Protein AF-A0A4V3JXU7-F1 (afdb_monomer)

Organism: NCBI:txid1193500

Mean predicted aligned error: 5.91 Å

Secondary structure (DSSP, 8-state):
---SEEEEES--TT--HHHHHHHHTTTS-EEEEEEEE-TTT--EEEEEEEEESSHHHHHHHHHHHTT-EETTEE-EEEE----------

Foldseek 3Di:
DQAQKKKKAPADQPDDQVNVCVVLCVLHAWPDKAFDADPPPRTGPRMIMTGGPDSSSLVVCQVPQQQDQDPNTGMHMDGDPPPPPDDDD

InterPro domains:
  IPR000504 RNA recognition motif domain [PF00076] (6-76)
  IPR000504 RNA recognition motif domain [PS50102] (4-82)
  IPR000504 RNA recognition motif domain [SM00360] (5-78)
  IPR003954 RNA recognition motif domain, eukaryotic-type [SM00361] (5-78)
  IPR012677 Nucleotide-binding alpha-beta plait domain superfamily [G3DSA:3.30.70.330] (1-89)
  IPR035979 RNA-binding domain superfamily [SSF54928] (2-84)
  IPR052462 SRA stem-loop-interacting RNA-binding protein/Glycine-rich RNA-binding-like [PTHR48027] (2-84)

Nearest PDB structures (foldseek):
  5mmm-assembly1_v  TM=9.417E-01  e=1.411E-10  Spinacia oleracea
  4fxv-assembly1_A  TM=9.446E-01  e=1.411E-10  Homo sapiens
  7vpx-assembly1_O  TM=8.891E-01  e=1.234E-10  Homo sapiens
  4ed5-assembly1_A  TM=9.632E-01  e=5.054E-10  Homo sapiens
  4pkd-assembly1_B  TM=8.891E-01  e=1.509E-10  Sus scrofa

Sequence (89 aa):
MSSKKIYVGNLKFSLKEENIRQIFSVYGAIQDLKMIYDRETGNFRGFAFITYASNEAAEDAVAQMNGQEVDGRNLKVTFAEDKRKEKQP

Structure (mmCIF, N/CA/C/O backbone):
data_AF-A0A4V3JXU7-F1
#
_entry.id   AF-A0A4V3JXU7-F1
#
loop_
_atom_site.group_PDB
_atom_site.id
_atom_site.type_symbol
_atom_site.label_atom_id
_atom_site.label_alt_id
_atom_site.label_comp_id
_atom_site.label_asym_id
_atom_site.label_entity_id
_atom_site.label_seq_id
_atom_site.pdbx_PDB_ins_code
_atom_site.Cartn_x
_atom_site.Cartn_y
_atom_site.Cartn_z
_atom_site.occupancy
_atom_site.B_iso_or_equiv
_atom_site.auth_seq_id
_atom_site.auth_comp_id
_atom_site.auth_asym_id
_atom_site.auth_atom_id
_atom_site.pdbx_PDB_model_num
ATOM 1 N N . MET A 1 1 ? -6.307 9.591 15.702 1.00 45.38 1 MET A N 1
ATOM 2 C CA . MET A 1 1 ? -6.192 10.022 14.291 1.00 45.38 1 MET A CA 1
ATOM 3 C C . MET A 1 1 ? -6.145 8.749 13.464 1.00 45.38 1 MET A C 1
ATOM 5 O O . MET A 1 1 ? -5.056 8.256 13.218 1.00 45.38 1 MET A O 1
ATOM 9 N N . SER A 1 2 ? -7.296 8.176 13.121 1.00 58.78 2 SER A N 1
ATOM 10 C CA . SER A 1 2 ? -7.337 6.965 12.292 1.00 58.78 2 SER A CA 1
ATOM 11 C C . SER A 1 2 ? -7.674 7.396 10.867 1.00 58.78 2 SER A C 1
ATOM 13 O O . SER A 1 2 ? -8.669 8.092 10.648 1.00 58.78 2 SER A O 1
ATOM 15 N N . SER A 1 3 ? -6.784 7.082 9.925 1.00 78.94 3 SER A N 1
ATOM 16 C CA . SER A 1 3 ? -6.976 7.347 8.498 1.00 78.94 3 SER A CA 1
ATOM 17 C C . SER A 1 3 ? -7.490 6.080 7.832 1.00 78.94 3 SER A C 1
ATOM 19 O O . SER A 1 3 ? -6.874 5.027 7.947 1.00 78.94 3 SER A O 1
ATOM 21 N N . LYS A 1 4 ? -8.558 6.196 7.038 1.00 89.62 4 LYS A N 1
ATOM 22 C CA . LYS A 1 4 ? -9.077 5.091 6.208 1.00 89.62 4 LYS A CA 1
ATOM 23 C C . LYS A 1 4 ? -8.150 4.717 5.052 1.00 89.62 4 LYS A C 1
ATOM 25 O O . LYS A 1 4 ? -8.380 3.734 4.355 1.00 89.62 4 LYS A O 1
ATOM 30 N N . LYS A 1 5 ? -7.147 5.552 4.794 1.00 91.75 5 LYS A N 1
ATOM 31 C CA . LYS A 1 5 ? -6.235 5.427 3.671 1.00 91.75 5 LYS A CA 1
ATOM 32 C C . LYS A 1 5 ? -4.896 4.885 4.135 1.00 91.75 5 LYS A C 1
ATOM 34 O O . LYS A 1 5 ? -4.302 5.412 5.074 1.00 91.75 5 LYS A O 1
ATOM 39 N N . ILE A 1 6 ? -4.406 3.884 3.425 1.00 92.94 6 ILE A N 1
ATOM 40 C CA . ILE A 1 6 ? -3.120 3.240 3.652 1.00 92.94 6 ILE A CA 1
ATOM 41 C C . ILE A 1 6 ? -2.230 3.409 2.421 1.00 92.94 6 ILE A C 1
ATOM 43 O O . ILE A 1 6 ? -2.694 3.512 1.283 1.00 92.94 6 ILE A O 1
ATOM 47 N N . TYR A 1 7 ? -0.935 3.472 2.671 1.00 93.12 7 TYR A N 1
ATOM 48 C CA . TYR A 1 7 ? 0.129 3.390 1.690 1.00 93.12 7 TYR A CA 1
ATOM 49 C C . TYR A 1 7 ? 0.673 1.965 1.698 1.00 93.12 7 TYR A C 1
ATOM 51 O O . TYR A 1 7 ? 0.969 1.429 2.762 1.00 93.12 7 TYR A O 1
ATOM 59 N N . VAL A 1 8 ? 0.827 1.380 0.515 1.00 93.12 8 VAL A N 1
ATOM 60 C CA . VAL A 1 8 ? 1.404 0.053 0.307 1.00 93.12 8 VAL A CA 1
ATOM 61 C C . VAL A 1 8 ? 2.592 0.204 -0.631 1.00 93.12 8 VAL A C 1
ATOM 63 O O . VAL A 1 8 ? 2.425 0.539 -1.799 1.00 93.12 8 VAL A O 1
ATOM 66 N N . GLY A 1 9 ? 3.797 -0.024 -0.126 1.00 92.56 9 GLY A N 1
ATOM 67 C CA . GLY A 1 9 ? 5.050 0.085 -0.864 1.00 92.56 9 GLY A CA 1
ATOM 68 C C . GLY A 1 9 ? 5.837 -1.218 -0.904 1.00 92.56 9 GLY A C 1
ATOM 69 O O . GLY A 1 9 ? 5.495 -2.195 -0.241 1.00 92.56 9 GLY A O 1
ATOM 70 N N . ASN A 1 10 ? 6.928 -1.195 -1.673 1.00 91.50 10 ASN A N 1
ATOM 71 C CA . ASN A 1 10 ? 7.775 -2.356 -1.963 1.00 91.50 10 ASN A CA 1
ATOM 72 C C . ASN A 1 10 ? 7.042 -3.489 -2.708 1.00 91.50 10 ASN A C 1
ATOM 74 O O . ASN A 1 10 ? 7.402 -4.661 -2.619 1.00 91.50 10 ASN A O 1
ATOM 78 N N . LEU A 1 11 ? 6.012 -3.123 -3.474 1.00 89.38 11 LEU A N 1
ATOM 79 C CA . LEU A 1 11 ? 5.271 -4.045 -4.321 1.00 89.38 11 LEU A CA 1
ATOM 80 C C . LEU A 1 11 ? 6.111 -4.440 -5.539 1.00 89.38 11 LEU A C 1
ATOM 82 O O . LEU A 1 11 ? 6.925 -3.669 -6.058 1.00 89.38 11 LEU A O 1
ATOM 86 N N . LYS A 1 12 ? 5.892 -5.657 -6.031 1.00 86.81 12 LYS A N 1
ATOM 87 C CA . LYS A 1 12 ? 6.497 -6.123 -7.277 1.00 86.81 12 LYS A CA 1
ATOM 88 C C . LYS A 1 12 ? 5.914 -5.378 -8.475 1.00 86.81 12 LYS A C 1
ATOM 90 O O . LYS A 1 12 ? 4.712 -5.144 -8.544 1.00 86.81 12 LYS A O 1
ATOM 95 N N . PHE A 1 13 ? 6.762 -5.057 -9.450 1.00 86.44 13 PHE A N 1
ATOM 96 C CA . PHE A 1 13 ? 6.362 -4.321 -10.655 1.00 86.44 13 PHE A CA 1
ATOM 97 C C . PHE A 1 13 ? 5.342 -5.064 -11.530 1.00 86.44 13 PHE A C 1
ATOM 99 O O . PHE A 1 13 ? 4.640 -4.434 -12.310 1.00 86.44 13 PHE A O 1
ATOM 106 N N . SER A 1 14 ? 5.242 -6.389 -11.382 1.00 86.06 14 SER A N 1
ATOM 107 C CA . SER A 1 14 ? 4.257 -7.223 -12.075 1.00 86.06 14 SER A CA 1
ATOM 108 C C . SER A 1 14 ? 2.887 -7.267 -11.395 1.00 86.06 14 SER A C 1
ATOM 110 O O . SER A 1 14 ? 1.956 -7.816 -11.981 1.00 86.06 14 SER A O 1
ATOM 112 N N . LEU A 1 15 ? 2.753 -6.751 -10.164 1.00 86.31 15 LEU A N 1
ATOM 113 C CA . LEU A 1 15 ? 1.463 -6.720 -9.477 1.00 86.31 15 LEU A CA 1
ATOM 114 C C . LEU A 1 15 ? 0.543 -5.711 -10.149 1.00 86.31 15 LEU A C 1
ATOM 116 O O . LEU A 1 15 ? 0.950 -4.592 -10.460 1.00 86.31 15 LEU A O 1
ATOM 120 N N . LYS A 1 16 ? -0.710 -6.119 -10.337 1.00 87.94 16 LYS A N 1
ATOM 121 C CA . LYS A 1 16 ? -1.780 -5.275 -10.858 1.00 87.94 16 LYS A CA 1
ATOM 122 C C . LYS A 1 16 ? -2.729 -4.863 -9.744 1.00 87.94 16 LYS A C 1
ATOM 124 O O . LYS A 1 16 ? -2.704 -5.407 -8.639 1.00 87.94 16 LYS A O 1
ATOM 129 N N . GLU A 1 17 ? -3.602 -3.928 -10.084 1.00 89.38 17 GLU A N 1
ATOM 130 C CA . GLU A 1 17 ? -4.636 -3.412 -9.194 1.00 89.38 17 GLU A CA 1
ATOM 131 C C . GLU A 1 17 ? -5.482 -4.540 -8.609 1.00 89.38 17 GLU A C 1
ATOM 133 O O . GLU A 1 17 ? -5.693 -4.584 -7.403 1.00 89.38 17 GLU A O 1
ATOM 138 N N . GLU A 1 18 ? -5.880 -5.495 -9.446 1.00 90.88 18 GLU A N 1
ATOM 139 C CA . GLU A 1 18 ? -6.714 -6.629 -9.056 1.00 90.88 18 GLU A CA 1
ATOM 140 C C . GLU A 1 18 ? -6.036 -7.517 -8.004 1.00 90.88 18 GLU A C 1
ATOM 142 O O . GLU A 1 18 ? -6.662 -7.883 -7.013 1.00 90.88 18 GLU A O 1
ATOM 147 N N . ASN A 1 19 ? -4.729 -7.778 -8.147 1.00 90.25 19 ASN A N 1
ATOM 148 C CA . ASN A 1 19 ? -3.962 -8.553 -7.167 1.00 90.25 19 ASN A CA 1
ATOM 149 C C . ASN A 1 19 ? -3.917 -7.844 -5.813 1.00 90.25 19 ASN A C 1
ATOM 151 O O . ASN A 1 19 ? -4.172 -8.459 -4.781 1.00 90.25 19 ASN A O 1
ATOM 155 N N . ILE A 1 20 ? -3.609 -6.545 -5.820 1.00 90.50 20 ILE A N 1
ATOM 156 C CA . ILE A 1 20 ? -3.560 -5.734 -4.600 1.00 90.50 20 ILE A CA 1
ATOM 157 C C . ILE A 1 20 ? -4.953 -5.713 -3.967 1.00 90.50 20 ILE A C 1
ATOM 159 O O . ILE A 1 20 ? -5.104 -6.002 -2.784 1.00 90.50 20 ILE A O 1
ATOM 163 N N . ARG A 1 21 ? -5.992 -5.447 -4.759 1.00 92.50 21 ARG A N 1
ATOM 164 C CA . ARG A 1 21 ? -7.373 -5.425 -4.285 1.00 92.50 21 ARG A CA 1
ATOM 165 C C . ARG A 1 21 ? -7.757 -6.747 -3.637 1.00 92.50 21 ARG A C 1
ATOM 167 O O . ARG A 1 21 ? -8.321 -6.728 -2.555 1.00 92.50 21 ARG A O 1
ATOM 174 N N . GLN A 1 22 ? -7.414 -7.875 -4.249 1.00 91.38 22 GLN A N 1
ATOM 175 C CA . GLN A 1 22 ? -7.741 -9.196 -3.722 1.00 91.38 22 GLN A CA 1
ATOM 176 C C . GLN A 1 22 ? -7.014 -9.493 -2.403 1.00 91.38 22 GLN A C 1
ATOM 178 O O . GLN A 1 22 ? -7.643 -9.973 -1.465 1.00 91.38 22 GLN A O 1
ATOM 183 N N . ILE A 1 23 ? -5.723 -9.157 -2.307 1.00 89.75 23 ILE A N 1
ATOM 184 C CA . ILE A 1 23 ? -4.928 -9.337 -1.081 1.00 89.75 23 ILE A CA 1
ATOM 185 C C . ILE A 1 23 ? -5.496 -8.495 0.065 1.00 89.75 23 ILE A C 1
ATOM 187 O O . ILE A 1 23 ? -5.604 -8.969 1.188 1.00 89.75 23 ILE A O 1
ATOM 191 N N . PHE A 1 24 ? -5.870 -7.246 -0.213 1.00 91.12 24 PHE A N 1
ATOM 192 C CA . PHE A 1 24 ? -6.300 -6.299 0.813 1.00 91.12 24 PHE A CA 1
ATOM 193 C C . PHE A 1 24 ? -7.811 -6.353 1.110 1.00 91.12 24 PHE A C 1
ATOM 195 O O . PHE A 1 24 ? -8.243 -5.941 2.185 1.00 91.12 24 PHE A O 1
ATOM 202 N N . SER A 1 25 ? -8.626 -6.915 0.212 1.00 92.12 25 SER A N 1
ATOM 203 C CA . SER A 1 25 ? -10.079 -7.040 0.406 1.00 92.12 25 SER A CA 1
ATOM 204 C C . SER A 1 25 ? -10.458 -7.998 1.539 1.00 92.12 25 SER A C 1
ATOM 206 O O . SER A 1 25 ? -11.609 -7.979 1.971 1.00 92.12 25 SER A O 1
ATOM 208 N N . VAL A 1 26 ? -9.525 -8.825 2.023 1.00 92.44 26 VAL A N 1
ATOM 209 C CA . VAL A 1 26 ? -9.755 -9.728 3.165 1.00 92.44 26 VAL A CA 1
ATOM 210 C C . VAL A 1 26 ? -9.882 -8.972 4.491 1.00 92.44 26 VAL A C 1
ATOM 212 O O . VAL A 1 26 ? -10.551 -9.452 5.397 1.00 92.44 26 VAL A O 1
ATOM 215 N N . TYR A 1 27 ? -9.271 -7.786 4.593 1.00 92.00 27 TYR A N 1
ATOM 216 C CA . TYR A 1 27 ? -9.307 -6.943 5.795 1.00 92.00 27 TYR A CA 1
ATOM 217 C C . TYR A 1 27 ? -10.541 -6.040 5.835 1.00 92.00 27 TYR A C 1
ATOM 219 O O . TYR A 1 27 ? -10.985 -5.621 6.898 1.00 92.00 27 TYR A O 1
ATOM 227 N N . GLY A 1 28 ? -11.113 -5.728 4.671 1.00 91.75 28 GLY A N 1
ATOM 228 C CA . GLY A 1 28 ? -12.350 -4.968 4.587 1.00 91.75 28 GLY A CA 1
ATOM 229 C C . GLY A 1 28 ? -12.647 -4.433 3.194 1.00 91.75 28 GLY A C 1
ATOM 230 O O . GLY A 1 28 ? -11.903 -4.635 2.234 1.00 91.75 28 GLY A O 1
ATOM 231 N N . ALA A 1 29 ? -13.762 -3.712 3.089 1.00 93.31 29 ALA A N 1
ATOM 232 C CA . ALA A 1 29 ? -14.220 -3.147 1.827 1.00 93.31 29 ALA A CA 1
ATOM 233 C C . ALA A 1 29 ? -13.311 -1.997 1.357 1.00 93.31 29 ALA A C 1
ATOM 235 O O . ALA A 1 29 ? -13.191 -0.964 2.025 1.00 93.31 29 ALA A O 1
ATOM 236 N N . ILE A 1 30 ? -12.703 -2.168 0.181 1.00 93.50 30 ILE A N 1
ATOM 237 C CA . ILE A 1 30 ? -11.870 -1.157 -0.480 1.00 93.50 30 ILE A CA 1
ATOM 238 C C . ILE A 1 30 ? -12.765 -0.198 -1.273 1.00 93.50 30 ILE A C 1
ATOM 240 O O . ILE A 1 30 ? -13.413 -0.603 -2.240 1.00 93.50 30 ILE A O 1
ATOM 244 N N . GLN A 1 31 ? -12.750 1.077 -0.887 1.00 92.81 31 GLN A N 1
ATOM 245 C CA . GLN A 1 31 ? -13.454 2.169 -1.565 1.00 92.81 31 GLN A CA 1
ATOM 246 C C . GLN A 1 31 ? -12.695 2.684 -2.785 1.00 92.81 31 GLN A C 1
ATOM 248 O O . GLN A 1 31 ? -13.297 2.930 -3.822 1.00 92.81 31 GLN A O 1
ATOM 253 N N . ASP A 1 32 ? -11.381 2.859 -2.659 1.00 91.12 32 ASP A N 1
ATOM 254 C CA . ASP A 1 32 ? -10.543 3.406 -3.726 1.00 91.12 32 ASP A CA 1
ATOM 255 C C . ASP A 1 32 ? -9.178 2.725 -3.707 1.00 91.12 32 ASP A C 1
ATOM 257 O O . ASP A 1 32 ? -8.616 2.479 -2.638 1.00 91.12 32 ASP A O 1
ATOM 261 N N . LEU A 1 33 ? -8.642 2.422 -4.884 1.00 92.56 33 LEU A N 1
ATOM 262 C CA . LEU A 1 33 ? -7.304 1.874 -5.046 1.00 92.56 33 LEU A CA 1
ATOM 263 C C . LEU A 1 33 ? -6.598 2.685 -6.122 1.00 92.56 33 LEU A C 1
ATOM 265 O O . LEU A 1 33 ? -7.060 2.783 -7.252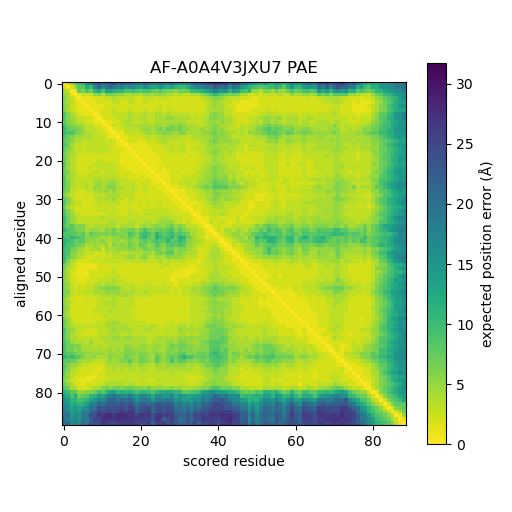 1.00 92.56 33 LEU A O 1
ATOM 269 N N . LYS A 1 34 ? -5.463 3.275 -5.760 1.00 91.19 34 LYS A N 1
ATOM 270 C CA . LYS A 1 34 ? -4.669 4.106 -6.654 1.00 91.19 34 LYS A CA 1
ATOM 271 C C . LYS A 1 34 ? -3.244 3.598 -6.745 1.00 91.19 34 LYS A C 1
ATOM 273 O O . LYS A 1 34 ? -2.433 3.815 -5.844 1.00 91.19 34 LYS A O 1
ATOM 278 N N . MET A 1 35 ? -2.916 2.978 -7.868 1.00 91.12 35 MET A N 1
ATOM 279 C CA . MET A 1 35 ? -1.544 2.604 -8.200 1.00 91.12 35 MET A CA 1
ATOM 280 C C . MET A 1 35 ? -0.779 3.791 -8.780 1.00 91.12 35 MET A C 1
ATOM 282 O O . MET A 1 35 ? -1.322 4.578 -9.557 1.00 91.12 35 MET A O 1
ATOM 286 N N . ILE A 1 36 ? 0.490 3.928 -8.394 1.00 88.94 36 ILE A N 1
ATOM 287 C CA . ILE A 1 36 ? 1.343 4.999 -8.897 1.00 88.94 36 ILE A CA 1
ATOM 288 C C . ILE A 1 36 ? 2.320 4.438 -9.921 1.00 88.94 36 ILE A C 1
ATOM 290 O O . ILE A 1 36 ? 3.170 3.598 -9.621 1.00 88.94 36 ILE A O 1
ATOM 294 N N . TYR A 1 37 ? 2.198 4.958 -11.134 1.00 89.38 37 TYR A N 1
ATOM 295 C CA . TYR A 1 37 ? 3.060 4.643 -12.260 1.00 89.38 37 TYR A CA 1
ATOM 296 C C . TYR A 1 37 ? 4.001 5.811 -12.524 1.00 89.38 37 TYR A C 1
ATOM 298 O O . TYR A 1 37 ? 3.687 6.976 -12.257 1.00 89.38 37 TYR A O 1
ATOM 306 N N . ASP A 1 38 ? 5.183 5.475 -13.002 1.00 86.94 38 ASP A N 1
ATOM 307 C CA . ASP A 1 38 ? 6.178 6.414 -13.455 1.00 86.94 38 ASP A CA 1
ATOM 308 C C . ASP A 1 38 ? 5.694 7.052 -14.760 1.00 86.94 38 ASP A C 1
ATOM 310 O O . ASP A 1 38 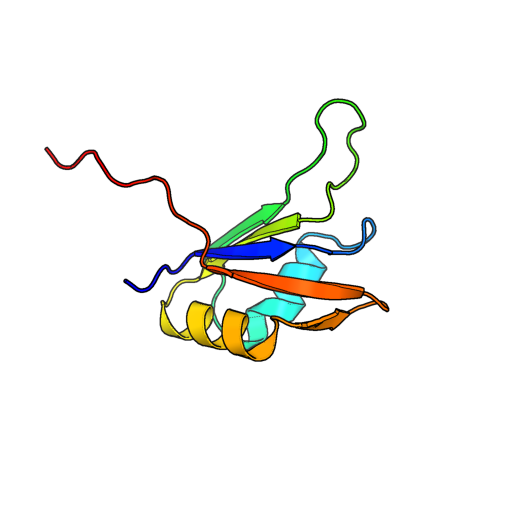? 5.284 6.354 -15.685 1.00 86.94 38 ASP A O 1
ATOM 314 N N . ARG A 1 39 ? 5.670 8.385 -14.820 1.00 84.19 39 ARG A N 1
ATOM 315 C CA . ARG A 1 39 ? 5.096 9.103 -15.972 1.00 84.19 39 ARG A CA 1
ATOM 316 C C . ARG A 1 39 ? 6.030 9.117 -17.176 1.00 84.19 39 ARG A C 1
ATOM 318 O O . ARG A 1 39 ? 5.556 9.348 -18.281 1.00 84.19 39 ARG A O 1
ATOM 325 N N . GLU A 1 40 ? 7.322 8.895 -16.955 1.00 87.31 40 GLU A N 1
ATOM 326 C CA . GLU A 1 40 ? 8.339 8.925 -18.003 1.00 87.31 40 GLU A CA 1
ATOM 327 C C . GLU A 1 40 ? 8.480 7.550 -18.655 1.00 87.31 40 GLU A C 1
ATOM 329 O O . GLU A 1 40 ? 8.460 7.429 -19.875 1.00 87.31 40 GLU A O 1
ATOM 334 N N . THR A 1 41 ? 8.561 6.500 -17.839 1.00 86.25 41 THR A N 1
ATOM 335 C CA . THR A 1 41 ? 8.761 5.124 -18.313 1.00 86.25 41 THR A CA 1
ATOM 336 C C . THR A 1 41 ? 7.468 4.318 -18.435 1.00 86.25 41 THR A C 1
ATOM 338 O O . THR A 1 41 ? 7.479 3.235 -19.013 1.00 86.25 41 THR A O 1
ATOM 341 N N . GLY A 1 42 ? 6.357 4.797 -17.865 1.00 84.19 42 GLY A N 1
ATOM 342 C CA . GLY A 1 42 ? 5.093 4.056 -17.776 1.00 84.19 42 GLY A CA 1
ATOM 343 C C . GLY A 1 42 ? 5.124 2.882 -16.789 1.00 84.19 42 GLY A C 1
ATOM 344 O O . GLY A 1 42 ? 4.118 2.194 -16.614 1.00 84.19 42 GLY A O 1
ATOM 345 N N . ASN A 1 43 ? 6.258 2.640 -16.127 1.00 84.75 43 ASN A N 1
ATOM 346 C CA . ASN A 1 43 ? 6.437 1.490 -15.252 1.00 84.75 43 ASN A CA 1
ATOM 347 C C . ASN A 1 43 ? 5.783 1.706 -13.892 1.00 84.75 43 ASN A C 1
ATOM 349 O O . ASN A 1 43 ? 5.762 2.809 -13.348 1.00 84.75 43 ASN A O 1
ATOM 353 N N . PHE A 1 44 ? 5.284 0.631 -13.289 1.00 86.25 44 PHE A N 1
ATOM 354 C CA . PHE A 1 44 ? 4.771 0.707 -11.929 1.00 86.25 44 PHE A CA 1
ATOM 355 C C . PHE A 1 44 ? 5.897 1.101 -10.966 1.00 86.25 44 PHE A C 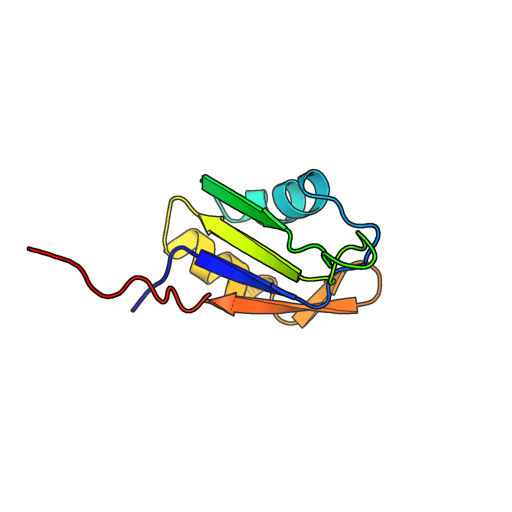1
ATOM 357 O O . PHE A 1 44 ? 6.964 0.494 -10.982 1.00 86.25 44 PHE A O 1
ATOM 364 N N . ARG A 1 45 ? 5.675 2.093 -10.092 1.00 87.75 45 ARG A N 1
ATOM 365 C CA . ARG A 1 45 ? 6.712 2.534 -9.139 1.00 87.75 45 ARG A CA 1
ATOM 366 C C . ARG A 1 45 ? 6.871 1.599 -7.937 1.00 87.75 45 ARG A C 1
ATOM 368 O O . ARG A 1 45 ? 7.700 1.860 -7.071 1.00 87.75 45 ARG A O 1
ATOM 375 N N . GLY A 1 46 ? 6.084 0.524 -7.865 1.00 88.94 46 GLY A N 1
ATOM 376 C CA . GLY A 1 46 ? 6.125 -0.430 -6.755 1.00 88.94 46 GLY A CA 1
ATOM 377 C C . GLY A 1 46 ? 5.418 0.076 -5.497 1.00 88.94 46 GLY A C 1
ATOM 378 O O . GLY A 1 46 ? 5.728 -0.377 -4.394 1.00 88.94 46 GLY A O 1
ATOM 379 N N . PHE A 1 47 ? 4.484 1.023 -5.642 1.00 91.38 47 PHE A N 1
ATOM 380 C CA . PHE A 1 47 ? 3.643 1.474 -4.539 1.00 91.38 47 PHE A CA 1
ATOM 381 C C . PHE A 1 47 ? 2.239 1.903 -4.976 1.00 91.38 47 PHE A C 1
ATOM 383 O O . PHE A 1 47 ? 2.021 2.408 -6.080 1.00 91.38 47 PHE A O 1
ATOM 390 N N . ALA A 1 48 ? 1.282 1.711 -4.076 1.00 92.75 48 ALA A N 1
ATOM 391 C CA . ALA A 1 48 ? -0.124 2.021 -4.258 1.00 92.75 48 ALA A CA 1
ATOM 392 C C . ALA A 1 48 ? -0.715 2.638 -2.984 1.00 92.75 48 ALA A C 1
ATOM 394 O O . ALA A 1 48 ? -0.187 2.481 -1.884 1.00 92.75 48 ALA A O 1
ATOM 395 N N . PHE A 1 49 ? -1.831 3.339 -3.141 1.00 93.00 49 PHE A N 1
ATOM 396 C CA . PHE A 1 49 ? -2.647 3.842 -2.046 1.00 93.00 49 PHE A CA 1
ATOM 397 C C . PHE A 1 49 ? -3.991 3.128 -2.059 1.00 93.00 49 PHE A C 1
ATOM 399 O O . PHE A 1 49 ? -4.604 3.005 -3.115 1.00 93.00 49 PHE A O 1
ATOM 406 N N . ILE A 1 50 ? -4.456 2.692 -0.894 1.00 93.06 50 ILE A N 1
ATOM 407 C CA . ILE A 1 50 ? -5.741 2.008 -0.740 1.00 93.06 50 ILE A CA 1
ATOM 408 C C . ILE A 1 50 ? -6.561 2.792 0.271 1.00 93.06 50 ILE A C 1
ATOM 410 O O . ILE A 1 50 ? -6.071 3.110 1.349 1.00 93.06 50 ILE A O 1
ATOM 414 N N . THR A 1 51 ? -7.800 3.113 -0.072 1.00 92.25 51 THR A N 1
ATOM 415 C CA . THR A 1 51 ? -8.769 3.742 0.823 1.00 92.25 51 THR A CA 1
ATOM 416 C C . THR A 1 51 ? -9.836 2.720 1.169 1.00 92.25 51 THR A C 1
ATOM 418 O O . THR A 1 51 ? -10.524 2.223 0.281 1.00 92.25 51 THR A O 1
ATOM 421 N N . TYR A 1 52 ? -9.994 2.419 2.451 1.00 93.06 52 TYR A N 1
ATOM 422 C CA . TYR A 1 52 ? -11.041 1.541 2.959 1.0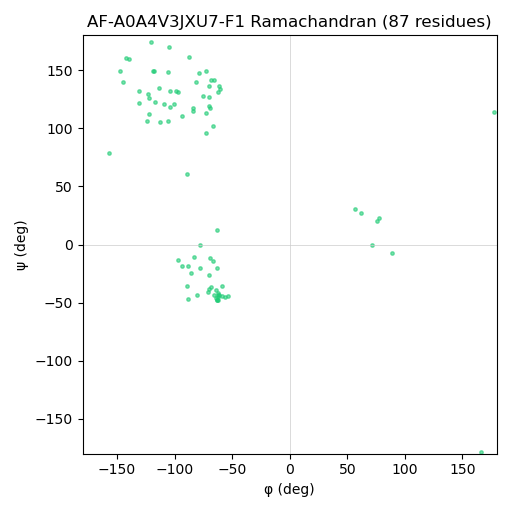0 93.06 52 TYR A CA 1
ATOM 423 C C . TYR A 1 52 ? -12.336 2.297 3.268 1.00 93.06 52 TYR A C 1
ATOM 425 O O . TYR A 1 52 ? -12.354 3.517 3.446 1.00 93.06 52 TYR A O 1
ATOM 433 N N . ALA A 1 53 ? -13.438 1.556 3.369 1.00 91.00 53 ALA A N 1
ATOM 434 C CA . ALA A 1 53 ? -14.708 2.077 3.874 1.00 91.00 53 ALA A CA 1
ATOM 435 C C . ALA A 1 53 ? -14.642 2.408 5.380 1.00 91.00 53 ALA A C 1
ATOM 437 O O . ALA A 1 53 ? -15.188 3.430 5.825 1.00 91.00 53 ALA A O 1
ATOM 438 N N . SER A 1 54 ? -13.908 1.588 6.139 1.00 90.19 54 SER A N 1
ATOM 439 C CA . SER A 1 54 ? -13.795 1.647 7.601 1.00 90.19 54 SER A CA 1
ATOM 440 C C . SER A 1 54 ? -12.361 1.923 8.052 1.00 90.19 54 SER A C 1
ATOM 442 O O . SER A 1 54 ? -11.407 1.540 7.378 1.00 90.19 54 SER A O 1
ATOM 444 N N . ASN A 1 55 ? -12.213 2.593 9.199 1.00 90.19 55 ASN A N 1
ATOM 445 C CA . ASN A 1 55 ? -10.898 2.834 9.806 1.00 90.19 55 ASN A CA 1
ATOM 446 C C . ASN A 1 55 ? -10.289 1.541 10.362 1.00 90.19 55 ASN A C 1
ATOM 448 O O . ASN A 1 55 ? -9.100 1.324 10.173 1.00 90.19 55 ASN A O 1
ATOM 452 N N . GLU A 1 56 ? -11.107 0.672 10.960 1.00 91.69 56 GLU A N 1
ATOM 453 C CA . GLU A 1 56 ? -10.658 -0.610 11.525 1.00 91.69 56 GLU A CA 1
ATOM 454 C C . GLU A 1 56 ? -10.010 -1.491 10.450 1.00 91.69 56 GLU A C 1
ATOM 456 O O . GLU A 1 56 ? -8.903 -1.977 10.633 1.00 91.69 56 GLU A O 1
ATOM 461 N N . ALA A 1 57 ? -10.624 -1.580 9.264 1.00 92.88 57 ALA A N 1
ATOM 462 C CA . ALA A 1 57 ? -10.055 -2.309 8.128 1.00 92.88 57 ALA A CA 1
A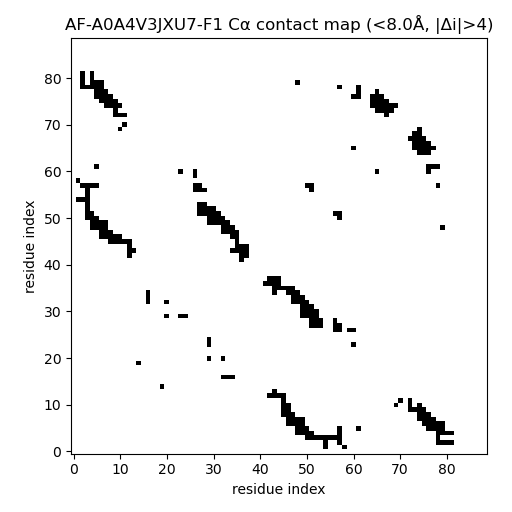TOM 463 C C . ALA A 1 57 ? -8.675 -1.772 7.702 1.00 92.88 57 ALA A C 1
ATOM 465 O O . ALA A 1 57 ? -7.799 -2.537 7.301 1.00 92.88 57 ALA A O 1
ATOM 466 N N . ALA A 1 58 ? -8.468 -0.453 7.788 1.00 91.81 58 ALA A N 1
ATOM 467 C CA . ALA A 1 58 ? -7.173 0.159 7.507 1.00 91.81 58 ALA A CA 1
ATOM 468 C C . ALA A 1 58 ? -6.144 -0.169 8.600 1.00 91.81 58 ALA A C 1
ATOM 470 O O . ALA A 1 58 ? -4.990 -0.447 8.279 1.00 91.81 58 ALA A O 1
ATOM 471 N N . GLU A 1 59 ? -6.560 -0.149 9.869 1.00 92.25 59 GLU A N 1
ATOM 472 C CA . GLU A 1 59 ? -5.723 -0.507 11.017 1.00 92.25 59 GLU A CA 1
ATOM 473 C C . GLU A 1 59 ? -5.287 -1.974 10.962 1.00 92.25 59 GLU A C 1
ATOM 475 O O . GLU A 1 59 ? -4.086 -2.247 11.033 1.00 92.25 59 GLU A O 1
ATOM 480 N N . ASP A 1 60 ? -6.218 -2.893 10.708 1.00 92.88 60 ASP A N 1
ATOM 481 C CA . ASP A 1 60 ? -5.939 -4.322 10.561 1.00 92.88 60 ASP A CA 1
ATOM 482 C C . ASP A 1 60 ? -5.021 -4.605 9.373 1.00 92.88 60 ASP A C 1
ATOM 484 O O . ASP A 1 60 ? -4.042 -5.344 9.499 1.00 92.88 60 ASP A O 1
ATOM 488 N N . ALA A 1 61 ? -5.283 -3.976 8.223 1.00 92.88 61 ALA A N 1
ATOM 489 C CA . ALA A 1 61 ? 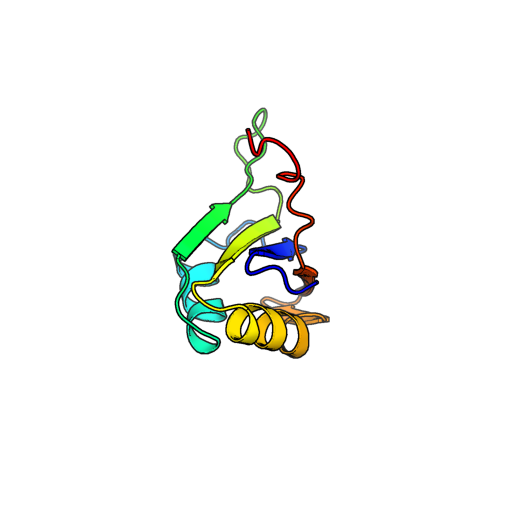-4.436 -4.133 7.049 1.00 92.88 61 ALA A CA 1
ATOM 490 C C . ALA A 1 61 ? -3.005 -3.648 7.314 1.00 92.88 61 ALA A C 1
ATOM 492 O O . ALA A 1 61 ? -2.055 -4.324 6.934 1.00 92.88 61 ALA A O 1
ATOM 493 N N . VAL A 1 62 ? -2.821 -2.499 7.974 1.00 93.06 62 VAL A N 1
ATOM 494 C CA . VAL A 1 62 ? -1.483 -2.003 8.338 1.00 93.06 62 VAL A CA 1
ATOM 495 C C . VAL A 1 62 ? -0.809 -2.950 9.327 1.00 93.06 62 VAL A C 1
ATOM 497 O O . VAL A 1 62 ? 0.349 -3.302 9.121 1.00 93.06 62 VAL A O 1
ATOM 500 N N . ALA A 1 63 ? -1.518 -3.389 10.366 1.00 92.06 63 ALA A N 1
ATOM 501 C CA . ALA A 1 63 ? -0.960 -4.254 11.399 1.00 92.06 63 ALA A CA 1
ATOM 502 C C . ALA A 1 63 ? -0.534 -5.627 10.858 1.00 92.06 63 ALA A C 1
ATOM 504 O O . ALA A 1 63 ? 0.507 -6.142 11.261 1.00 92.06 63 ALA A O 1
ATOM 505 N N . GLN A 1 64 ? -1.309 -6.207 9.937 1.00 91.62 64 GLN A N 1
ATOM 506 C CA . GLN A 1 64 ? -1.042 -7.545 9.409 1.00 91.62 64 GLN A CA 1
ATOM 507 C C . GLN A 1 64 ? -0.133 -7.554 8.178 1.00 91.62 64 GLN A C 1
ATOM 509 O O . GLN A 1 64 ? 0.668 -8.474 8.026 1.00 91.62 64 GLN A O 1
ATOM 514 N N . MET A 1 65 ? -0.234 -6.554 7.296 1.00 9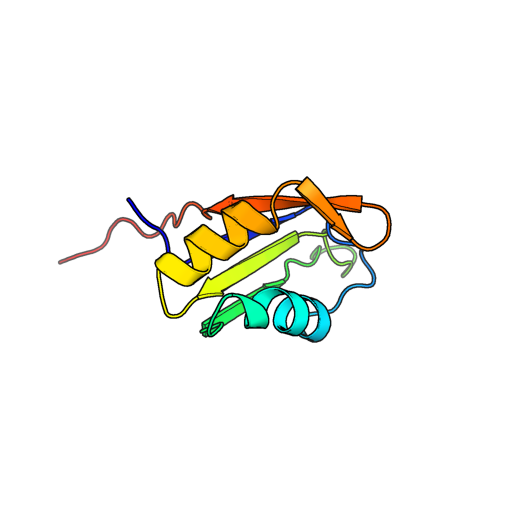1.81 65 MET A N 1
ATOM 515 C CA . MET A 1 65 ? 0.505 -6.545 6.026 1.00 91.81 65 MET A CA 1
ATOM 516 C C . MET A 1 65 ? 1.839 -5.806 6.094 1.00 91.81 65 MET A C 1
ATOM 518 O O . MET A 1 65 ? 2.684 -5.981 5.215 1.00 91.81 65 MET A O 1
ATOM 522 N N . ASN A 1 66 ? 2.062 -4.955 7.095 1.00 93.44 66 ASN A N 1
ATOM 523 C CA . ASN A 1 66 ? 3.344 -4.275 7.219 1.00 93.44 66 ASN A CA 1
ATOM 524 C C . ASN A 1 66 ? 4.447 -5.271 7.608 1.00 93.44 66 ASN A C 1
ATOM 526 O O . ASN A 1 66 ? 4.409 -5.866 8.679 1.00 93.44 66 ASN A O 1
ATOM 530 N N . GLY A 1 67 ? 5.445 -5.432 6.741 1.00 90.94 67 GLY A N 1
ATOM 531 C CA . GLY A 1 67 ? 6.540 -6.389 6.912 1.00 90.94 67 GLY A CA 1
ATOM 532 C C . GLY A 1 67 ? 6.264 -7.785 6.343 1.00 90.94 67 GLY A C 1
ATOM 533 O O . GLY A 1 67 ? 7.197 -8.586 6.277 1.00 90.94 67 GLY A O 1
ATOM 534 N N . GLN A 1 68 ? 5.039 -8.065 5.880 1.00 90.44 68 GLN A N 1
ATOM 535 C CA . GLN A 1 68 ? 4.691 -9.331 5.222 1.00 90.44 68 GLN A CA 1
ATOM 536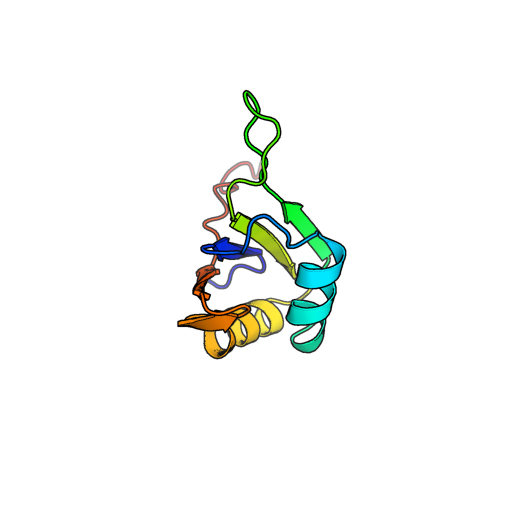 C C . GLN A 1 68 ? 5.510 -9.534 3.949 1.00 90.44 68 GLN A C 1
ATOM 538 O O . GLN A 1 68 ? 5.661 -8.613 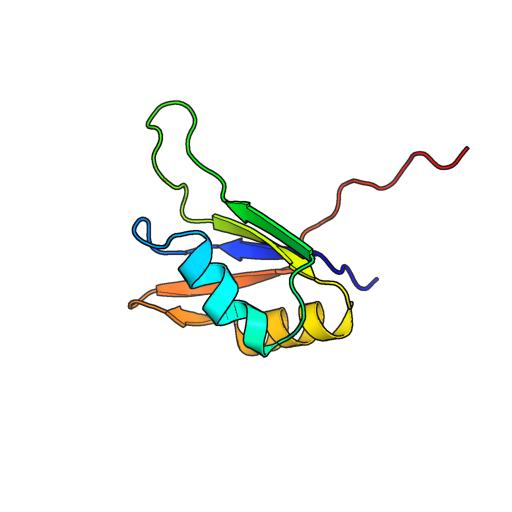3.147 1.00 90.44 68 GLN A O 1
ATOM 543 N N . GLU A 1 69 ? 6.021 -10.743 3.743 1.00 89.56 69 GLU A N 1
ATOM 544 C CA . GLU A 1 69 ? 6.730 -11.097 2.519 1.00 89.56 69 GLU A CA 1
ATOM 545 C C . GLU A 1 69 ? 5.734 -11.515 1.432 1.00 89.56 69 GLU A C 1
ATOM 547 O O . GLU A 1 69 ? 5.057 -12.533 1.545 1.00 89.56 69 GLU A O 1
ATOM 552 N N . VAL A 1 70 ? 5.660 -10.735 0.354 1.00 83.44 70 VAL A N 1
ATOM 553 C CA . VAL A 1 70 ? 4.855 -11.043 -0.832 1.00 83.44 70 VAL A CA 1
ATOM 554 C C . VAL A 1 70 ? 5.779 -11.084 -2.037 1.00 83.44 70 VAL A C 1
ATOM 556 O O . VAL A 1 70 ? 6.527 -10.140 -2.290 1.00 83.44 70 VAL A O 1
ATOM 559 N N . ASP A 1 71 ? 5.742 -12.186 -2.791 1.00 81.12 71 ASP A N 1
ATOM 560 C CA . ASP A 1 71 ? 6.589 -12.376 -3.978 1.00 81.12 71 ASP A CA 1
ATOM 561 C C . ASP A 1 71 ? 8.109 -12.248 -3.689 1.00 81.12 71 ASP A C 1
ATOM 563 O O . ASP A 1 71 ? 8.886 -11.814 -4.547 1.00 81.12 71 ASP A O 1
ATOM 567 N N . GLY A 1 72 ? 8.543 -12.603 -2.471 1.00 85.44 72 GLY A N 1
ATOM 568 C CA . GLY A 1 72 ? 9.935 -12.466 -2.021 1.00 85.44 72 GLY A CA 1
ATOM 569 C C . GLY A 1 72 ? 10.341 -11.028 -1.673 1.00 85.44 72 GLY A C 1
ATOM 570 O O . GLY A 1 72 ? 11.525 -10.692 -1.713 1.00 85.44 72 GLY A O 1
ATOM 571 N N . ARG A 1 73 ? 9.372 -10.143 -1.396 1.00 86.94 73 ARG A N 1
ATOM 572 C CA . ARG A 1 73 ? 9.605 -8.755 -0.971 1.00 86.94 73 ARG A CA 1
ATOM 573 C C . ARG A 1 73 ? 8.776 -8.414 0.258 1.00 86.94 73 ARG A C 1
ATOM 575 O O . ARG A 1 73 ? 7.569 -8.628 0.270 1.00 86.94 73 ARG A O 1
ATOM 582 N N . ASN A 1 74 ? 9.400 -7.808 1.265 1.00 91.94 74 ASN A N 1
ATOM 583 C CA . ASN A 1 74 ? 8.685 -7.328 2.448 1.00 91.94 74 ASN A CA 1
ATOM 584 C C . ASN A 1 74 ? 7.872 -6.079 2.113 1.00 91.94 74 ASN A C 1
ATOM 586 O O . ASN A 1 74 ? 8.434 -5.019 1.831 1.00 91.94 74 ASN A O 1
ATOM 590 N N . LEU A 1 75 ? 6.553 -6.185 2.156 1.00 92.31 75 LEU A N 1
ATOM 591 C CA . LEU A 1 75 ? 5.666 -5.061 1.924 1.00 92.31 75 LEU A CA 1
ATOM 592 C C . LEU A 1 75 ? 5.823 -4.015 3.019 1.00 92.31 75 LEU A C 1
ATOM 594 O O . LEU A 1 75 ? 5.959 -4.322 4.202 1.00 92.31 75 LEU A O 1
ATOM 598 N N . LYS A 1 76 ? 5.770 -2.749 2.613 1.00 93.06 76 LYS A N 1
ATOM 599 C CA . LYS A 1 76 ? 5.752 -1.617 3.535 1.00 93.06 76 LYS A CA 1
ATOM 600 C C . LYS A 1 76 ? 4.347 -1.049 3.569 1.00 93.06 76 LYS A C 1
ATOM 602 O O . LYS A 1 76 ? 3.948 -0.388 2.612 1.00 93.06 76 LYS A O 1
ATOM 607 N N . VAL A 1 77 ? 3.618 -1.291 4.652 1.00 93.62 77 VAL A N 1
ATOM 608 C CA . VAL A 1 77 ? 2.234 -0.830 4.790 1.00 93.62 77 VAL A CA 1
ATOM 609 C C . VAL A 1 77 ? 2.140 0.151 5.945 1.00 93.62 77 VAL A C 1
ATOM 611 O O . VAL A 1 77 ? 2.530 -0.153 7.064 1.00 93.62 77 VAL A O 1
ATOM 614 N N . THR A 1 78 ? 1.666 1.361 5.674 1.00 92.44 78 THR A N 1
ATOM 615 C CA . THR A 1 78 ? 1.539 2.423 6.682 1.00 92.44 78 THR A CA 1
ATOM 616 C C . THR A 1 78 ? 0.268 3.218 6.434 1.00 92.44 78 THR A C 1
ATOM 618 O O . THR A 1 78 ? -0.241 3.225 5.316 1.00 92.44 78 THR A O 1
ATOM 621 N N . PHE A 1 79 ? -0.240 3.950 7.425 1.00 91.50 79 PHE A N 1
ATOM 622 C CA . PHE A 1 79 ? -1.295 4.926 7.147 1.00 91.50 79 PHE A CA 1
ATOM 623 C C . PHE A 1 79 ? -0.786 5.967 6.154 1.00 91.50 79 PHE A C 1
ATOM 625 O O . PHE A 1 79 ? 0.334 6.468 6.271 1.00 91.50 79 PHE A O 1
ATOM 632 N N . ALA A 1 80 ? -1.601 6.268 5.149 1.00 87.94 80 ALA A N 1
ATOM 633 C CA . ALA A 1 80 ? -1.312 7.360 4.247 1.00 87.94 80 ALA A CA 1
ATOM 634 C C . ALA A 1 80 ? -1.624 8.666 4.977 1.00 87.94 80 ALA A C 1
ATOM 636 O O . ALA A 1 80 ? -2.729 8.857 5.494 1.00 87.94 80 ALA A O 1
ATOM 637 N N . GLU A 1 81 ? -0.659 9.580 4.992 1.00 74.19 81 GLU A N 1
ATOM 638 C CA . GLU A 1 81 ? -0.925 10.951 5.398 1.00 74.19 81 GLU A CA 1
ATOM 639 C C . GLU A 1 81 ? -1.841 11.585 4.355 1.00 74.19 81 GLU A C 1
ATOM 641 O O . GLU A 1 81 ? -1.427 11.945 3.247 1.00 74.19 81 GLU A O 1
ATOM 646 N N . ASP A 1 82 ? -3.124 11.686 4.690 1.00 60.78 82 ASP A N 1
ATOM 647 C CA . ASP A 1 82 ? -4.050 12.441 3.875 1.00 60.78 82 ASP A CA 1
ATOM 648 C C . ASP A 1 82 ? -3.732 13.922 4.087 1.00 60.78 82 ASP A C 1
ATOM 650 O O . ASP A 1 82 ? -4.189 14.558 5.035 1.00 60.78 82 ASP A O 1
ATOM 654 N N . LYS A 1 83 ? -2.926 14.496 3.188 1.00 55.75 83 LYS A N 1
ATOM 655 C CA . LYS A 1 83 ? -2.731 15.951 3.109 1.00 55.75 83 LYS A CA 1
ATOM 656 C C . LYS A 1 83 ? -4.031 16.709 2.759 1.00 55.75 83 LYS A C 1
ATOM 658 O O . LYS A 1 83 ? -3.967 17.896 2.462 1.00 55.75 83 LYS A O 1
ATOM 663 N N . ARG A 1 84 ? -5.218 16.083 2.815 1.00 53.38 84 ARG A N 1
ATOM 664 C CA . ARG A 1 84 ? -6.515 16.776 2.875 1.00 53.38 84 ARG A CA 1
ATOM 665 C C . ARG A 1 84 ? -6.933 17.060 4.323 1.00 53.38 84 ARG A C 1
ATOM 667 O O . ARG A 1 84 ? -7.995 16.658 4.783 1.00 53.38 84 ARG A O 1
ATOM 674 N N . LYS A 1 85 ? -6.119 17.829 5.032 1.00 46.81 85 LYS A N 1
ATOM 675 C CA . LYS A 1 85 ? -6.635 18.861 5.938 1.00 46.81 85 LYS A CA 1
ATOM 676 C C . LYS A 1 85 ? -6.182 20.152 5.264 1.00 46.81 85 LYS A C 1
ATOM 678 O O . LYS A 1 85 ? -4.988 20.346 5.112 1.00 46.81 85 LYS A O 1
ATOM 683 N N . GLU A 1 86 ? -7.035 20.931 4.608 1.00 52.66 86 GLU A N 1
ATOM 684 C CA . GLU A 1 86 ? -7.968 21.845 5.262 1.00 52.66 86 GLU A CA 1
ATOM 685 C C . GLU A 1 86 ? -8.735 22.614 4.169 1.00 52.66 86 GLU A C 1
ATOM 687 O O . GLU A 1 86 ? -8.113 23.353 3.415 1.00 52.66 86 GLU A O 1
ATOM 692 N N . LYS A 1 87 ? -10.053 22.413 4.045 1.00 39.53 87 LYS A N 1
ATOM 693 C CA . LYS A 1 87 ? -11.031 23.422 3.585 1.00 39.53 87 LYS A CA 1
ATOM 694 C C . LYS A 1 87 ? -12.409 23.009 4.113 1.00 39.53 87 LYS A C 1
ATOM 696 O O . LYS A 1 87 ? -13.194 22.400 3.394 1.00 39.53 87 LYS A O 1
ATOM 701 N N . GLN A 1 88 ? -12.657 23.285 5.390 1.00 46.72 88 GLN A N 1
ATOM 702 C CA . GLN A 1 88 ? -14.015 23.515 5.885 1.00 46.72 88 GLN A CA 1
ATOM 703 C C . GLN A 1 88 ? -14.239 25.034 5.836 1.00 46.72 88 GLN A C 1
ATOM 705 O O . GLN A 1 88 ? -13.537 25.739 6.561 1.00 46.72 88 GLN A O 1
ATOM 710 N N . PRO A 1 89 ? -15.096 25.567 4.951 1.00 52.38 89 PRO A N 1
ATOM 711 C CA . PRO A 1 89 ? -15.881 26.755 5.256 1.00 52.38 89 PRO A CA 1
ATOM 712 C C . PRO A 1 89 ? -17.143 26.385 6.047 1.00 52.38 89 PRO A C 1
ATOM 714 O O . PRO A 1 89 ? -17.692 25.283 5.806 1.00 52.38 89 PRO A O 1
#

Solvent-accessible surface area (backbone atoms only — not comparable to full-atom values): 5075 Å² total; per-residue (Å²): 138,78,50,31,30,29,32,41,29,60,46,61,65,85,64,47,71,67,58,52,48,60,68,53,46,78,51,34,62,72,70,44,76,47,75,42,57,37,88,87,80,67,42,54,67,20,38,35,39,41,29,34,76,41,44,64,31,30,50,51,41,30,70,65,42,37,63,37,72,54,98,90,28,56,25,44,34,39,73,37,84,70,81,83,74,84,86,84,131

pLDDT: mean 85.63, std 12.86, range [39.53, 93.62]

Radius of gyration: 13.24 Å; Cα contacts (8 Å, |Δi|>4): 162; chains: 1; bounding box: 26×39×33 Å